Protein AF-A0A6C0GMD1-F1 (afdb_monomer_lite)

Sequence (153 aa):
MEEITQGGRPKEGLESLPPLWKENILYAYSLGASDVEIKAWIYGVRGSFSNDLWDRWIKEEREFWETISSGRMIAEAFYHKIGRENLTNPRFNHQAWYLHMKNRFSWKDKLDITTGNEPINQLTEKEVDKKINDLIRKVAAARPDSADEESPA

Structure (mmCIF, N/CA/C/O backbone):
data_AF-A0A6C0GMD1-F1
#
_entry.id   AF-A0A6C0GMD1-F1
#
loop_
_atom_site.group_PDB
_atom_site.id
_atom_site.type_symbol
_atom_site.label_atom_id
_atom_site.label_alt_id
_atom_site.label_comp_id
_atom_site.label_asym_id
_atom_site.label_entity_id
_atom_site.label_seq_id
_atom_site.pdbx_PDB_ins_code
_atom_site.Cartn_x
_atom_site.Cartn_y
_atom_site.Cartn_z
_atom_site.occupancy
_atom_site.B_iso_or_equiv
_atom_site.auth_seq_id
_atom_site.auth_comp_id
_atom_site.auth_asym_id
_atom_site.auth_atom_id
_atom_site.pdbx_PDB_model_num
ATOM 1 N N . MET A 1 1 ? -24.518 23.976 40.747 1.00 42.53 1 MET A N 1
ATOM 2 C CA . MET A 1 1 ? -24.913 23.737 39.346 1.00 42.53 1 MET A CA 1
ATOM 3 C C . MET A 1 1 ? -23.661 23.240 38.655 1.00 42.53 1 MET A C 1
ATOM 5 O O . MET A 1 1 ? -22.720 24.013 38.564 1.00 42.53 1 MET A O 1
ATOM 9 N N . GLU A 1 2 ? -23.583 21.951 38.330 1.00 42.72 2 GLU A N 1
ATOM 10 C CA . GLU A 1 2 ? -22.449 21.408 37.570 1.00 42.72 2 GLU A CA 1
ATOM 11 C C . GLU A 1 2 ? -22.620 21.782 36.095 1.00 42.72 2 GLU A C 1
ATOM 13 O O . GLU A 1 2 ? -23.657 21.500 35.493 1.00 42.72 2 GLU A O 1
ATOM 18 N N . GLU A 1 3 ? -21.616 22.456 35.533 1.00 49.47 3 GLU A N 1
ATOM 19 C CA . GLU A 1 3 ? -21.499 22.684 34.096 1.00 49.47 3 GLU A CA 1
ATOM 20 C C . GLU A 1 3 ? -21.308 21.340 33.393 1.00 49.47 3 GLU A C 1
ATOM 22 O O . GLU A 1 3 ? -20.263 20.696 33.495 1.00 49.47 3 GLU A O 1
ATOM 27 N N . ILE A 1 4 ? -22.325 20.919 32.646 1.00 50.28 4 ILE A N 1
ATOM 28 C CA . ILE A 1 4 ? -22.206 19.811 31.706 1.00 50.28 4 ILE A CA 1
ATOM 29 C C . ILE A 1 4 ? -21.402 20.351 30.524 1.00 50.28 4 ILE A C 1
ATOM 31 O O . ILE A 1 4 ? -21.950 20.973 29.613 1.00 50.28 4 ILE A O 1
ATOM 35 N N . THR A 1 5 ? -20.084 20.157 30.548 1.00 55.41 5 THR A N 1
ATOM 36 C CA . THR A 1 5 ? -19.271 20.365 29.349 1.00 55.41 5 THR A CA 1
ATOM 37 C C . THR A 1 5 ? -19.810 19.421 28.273 1.00 55.41 5 THR A C 1
ATOM 39 O O . THR A 1 5 ? -19.919 18.213 28.491 1.00 55.41 5 THR A O 1
ATOM 42 N N . GLN A 1 6 ? -20.233 19.964 27.128 1.00 50.28 6 GLN A N 1
ATOM 43 C CA . GLN A 1 6 ? -20.582 19.169 25.950 1.00 50.28 6 GLN A CA 1
ATOM 44 C C . GLN A 1 6 ? -19.310 18.441 25.494 1.00 50.28 6 GLN A C 1
ATOM 46 O O . GLN A 1 6 ? -18.527 18.952 24.695 1.00 50.28 6 GLN A O 1
ATOM 51 N N . GLY A 1 7 ? -19.056 17.270 26.073 1.00 49.44 7 GLY A N 1
ATOM 52 C CA . GLY A 1 7 ? -17.932 16.425 25.713 1.00 49.44 7 GLY A CA 1
ATOM 53 C C . GLY A 1 7 ? -18.089 15.994 24.263 1.00 49.44 7 GLY A C 1
ATOM 54 O O . GLY A 1 7 ? -19.066 15.332 23.911 1.00 49.44 7 GLY A O 1
ATOM 55 N N . GLY A 1 8 ? -17.136 16.381 23.412 1.00 61.12 8 GLY A N 1
ATOM 56 C CA . GLY A 1 8 ? -17.018 15.808 22.075 1.00 61.12 8 GLY A CA 1
ATOM 57 C C . GLY A 1 8 ? -16.978 14.280 22.161 1.00 61.12 8 GLY A C 1
ATOM 58 O O . GLY A 1 8 ? -16.516 13.725 23.162 1.00 61.12 8 GLY A O 1
ATOM 59 N N . ARG A 1 9 ? -17.489 13.596 21.127 1.00 62.97 9 ARG A N 1
ATOM 60 C CA . ARG A 1 9 ? -17.504 12.126 21.064 1.00 62.97 9 ARG A CA 1
ATOM 61 C C . ARG A 1 9 ? -16.120 11.581 21.466 1.00 62.97 9 ARG A C 1
ATOM 63 O O . ARG A 1 9 ? -15.125 12.084 20.936 1.00 62.97 9 ARG A O 1
ATOM 70 N N . PRO A 1 10 ? -16.039 10.590 22.375 1.00 75.69 10 PRO A N 1
ATOM 71 C CA . PRO A 1 10 ? -14.766 10.009 22.785 1.00 75.69 10 PRO A CA 1
ATOM 72 C C . PRO A 1 10 ? -13.923 9.606 21.573 1.00 75.69 10 PRO A C 1
ATOM 74 O O . PRO A 1 10 ? -14.465 9.117 20.577 1.00 75.69 10 PRO A O 1
ATOM 77 N N . LYS A 1 11 ? -12.602 9.816 21.649 1.00 80.12 11 LYS A N 1
ATOM 78 C CA . LYS A 1 11 ? -11.678 9.362 20.603 1.00 80.12 11 LYS A CA 1
ATOM 79 C C . LYS A 1 11 ? -11.786 7.841 20.485 1.00 80.12 11 LYS A C 1
ATOM 81 O O . LYS A 1 11 ? -11.501 7.136 21.442 1.00 80.12 11 LYS A O 1
ATOM 86 N N . GLU A 1 12 ? -12.197 7.359 19.320 1.00 83.50 12 GLU A N 1
ATOM 87 C CA . GLU A 1 12 ? -12.379 5.925 19.070 1.00 83.50 12 GLU A CA 1
ATOM 88 C C . GLU A 1 12 ? -11.032 5.241 18.817 1.00 83.50 12 GLU A C 1
ATOM 90 O O . GLU A 1 12 ? -10.289 5.658 17.926 1.00 83.50 12 GLU A O 1
ATOM 95 N N . GLY A 1 13 ? -10.703 4.193 19.557 1.00 89.31 13 GLY A N 1
ATOM 96 C CA . GLY A 1 13 ? -9.477 3.432 19.354 1.00 89.31 13 GLY A CA 1
ATOM 97 C C . GLY A 1 13 ? -9.683 2.179 18.500 1.00 89.31 13 GLY A C 1
ATOM 98 O O . GLY A 1 13 ? -10.721 1.966 17.851 1.00 89.31 13 GLY A O 1
ATOM 99 N N . LEU A 1 14 ? -8.649 1.339 18.492 1.00 93.00 14 LEU A N 1
ATOM 100 C CA . LEU A 1 14 ? -8.601 0.094 17.722 1.00 93.00 14 LEU A CA 1
ATOM 101 C C . LEU A 1 14 ? -9.546 -0.989 18.260 1.00 93.00 14 LEU A C 1
ATOM 103 O O . LEU A 1 14 ? -9.829 -1.946 17.548 1.00 93.00 14 LEU A O 1
ATOM 107 N N . GLU A 1 15 ? -10.099 -0.827 19.463 1.00 91.38 15 GLU A N 1
ATOM 108 C CA . GLU A 1 15 ? -11.121 -1.709 20.044 1.00 91.38 15 GLU A CA 1
ATOM 109 C C . GLU A 1 15 ? -12.413 -1.774 19.219 1.00 91.38 15 GLU A C 1
ATOM 111 O O . GLU A 1 15 ? -13.202 -2.704 19.360 1.00 91.38 15 GLU A O 1
ATOM 116 N N . SER A 1 16 ? -12.625 -0.791 18.340 1.00 90.06 16 SER A N 1
ATOM 117 C CA . SER A 1 16 ? -13.734 -0.777 17.384 1.00 90.06 16 SER A CA 1
ATOM 118 C C . SER A 1 16 ? -13.534 -1.720 16.190 1.00 90.06 16 SER A C 1
ATOM 120 O O . SER A 1 16 ? -14.465 -1.912 15.404 1.00 90.06 16 SER A O 1
ATOM 122 N N . LEU A 1 17 ? -12.337 -2.290 16.022 1.00 94.62 17 LEU A N 1
ATOM 123 C CA . LEU A 1 17 ? -12.040 -3.270 14.982 1.00 94.62 17 LEU A CA 1
ATOM 124 C C . LEU A 1 17 ? -12.376 -4.692 15.455 1.00 94.62 17 LEU A C 1
ATOM 126 O O . LEU A 1 17 ? -12.242 -5.005 16.639 1.00 94.62 17 LEU A O 1
ATOM 130 N N . PRO A 1 18 ? -12.790 -5.585 14.538 1.00 94.19 18 PRO A N 1
ATOM 131 C CA . PRO A 1 18 ? -13.063 -6.971 14.892 1.00 94.19 18 PRO A CA 1
ATOM 132 C C . PRO A 1 18 ? -11.792 -7.688 15.383 1.00 94.19 18 PRO A C 1
ATOM 134 O O . PRO A 1 18 ? -10.672 -7.275 15.061 1.00 94.19 18 PRO A O 1
ATOM 137 N N . PRO A 1 19 ? -11.937 -8.813 16.107 1.00 95.00 19 PRO A N 1
ATOM 138 C CA . PRO A 1 19 ? -10.812 -9.691 16.395 1.00 95.00 19 PRO A CA 1
ATOM 139 C C . PRO A 1 19 ? -10.061 -10.071 15.113 1.00 95.00 19 PRO A C 1
ATOM 141 O O . PRO A 1 19 ? -10.665 -10.217 14.049 1.00 95.00 19 PRO A O 1
ATOM 144 N N . LEU A 1 20 ? -8.746 -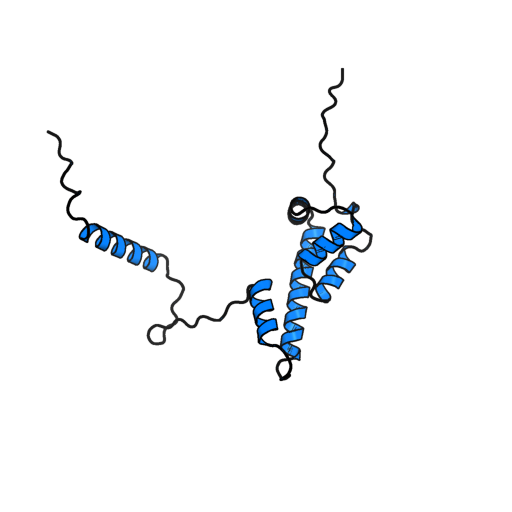10.255 15.227 1.00 95.75 20 LEU A N 1
ATOM 145 C CA . LEU A 1 20 ? -7.858 -10.611 14.113 1.00 95.75 20 LEU A CA 1
ATOM 146 C C . LEU A 1 20 ? -7.813 -9.580 12.967 1.00 95.75 20 LEU A C 1
ATOM 148 O O . LEU A 1 20 ? -7.536 -9.912 11.812 1.00 95.75 20 LEU A O 1
ATOM 152 N N . TRP A 1 21 ? -8.114 -8.308 13.249 1.00 97.56 21 TRP A N 1
ATOM 153 C CA . TRP A 1 21 ? -8.076 -7.259 12.228 1.00 97.56 21 TRP A CA 1
ATOM 154 C C . TRP A 1 21 ? -6.697 -7.130 11.571 1.00 97.56 21 TRP A C 1
ATOM 156 O O . TRP A 1 21 ? -6.630 -6.868 10.373 1.00 97.56 21 TRP A O 1
ATOM 166 N N . LYS A 1 22 ? -5.604 -7.357 12.311 1.00 98.12 22 LYS A N 1
ATOM 167 C CA . LYS A 1 22 ? -4.246 -7.282 11.760 1.00 98.12 22 LYS A CA 1
ATOM 168 C C . LYS A 1 22 ? -4.027 -8.334 10.693 1.00 98.12 22 LYS A C 1
ATOM 170 O O . LYS A 1 22 ? -3.579 -8.022 9.598 1.00 98.12 22 LYS A O 1
ATOM 175 N N . GLU A 1 23 ? -4.365 -9.573 11.015 1.00 98.25 23 GLU A N 1
ATOM 176 C CA . GLU A 1 23 ? -4.229 -10.730 10.147 1.00 98.25 23 GLU A CA 1
ATOM 177 C C . GLU A 1 23 ? -5.069 -10.536 8.888 1.00 98.25 23 GLU A C 1
ATOM 179 O O . GLU A 1 23 ? -4.575 -10.759 7.787 1.00 98.25 23 GLU A O 1
ATOM 184 N N . ASN A 1 24 ? -6.295 -10.031 9.035 1.00 98.06 24 ASN A N 1
ATOM 185 C CA . ASN A 1 24 ? -7.174 -9.730 7.907 1.00 98.06 24 ASN A CA 1
ATOM 186 C C . ASN A 1 24 ? -6.597 -8.635 6.997 1.00 98.06 24 ASN A C 1
ATOM 188 O O . ASN A 1 24 ? -6.600 -8.787 5.775 1.00 98.06 24 ASN A O 1
ATOM 192 N N . ILE A 1 25 ? -6.064 -7.555 7.576 1.00 98.44 25 ILE A N 1
ATOM 193 C CA . ILE A 1 25 ? -5.425 -6.473 6.818 1.00 98.44 25 ILE A CA 1
ATOM 194 C C . ILE A 1 25 ? -4.173 -6.982 6.095 1.00 98.44 25 ILE A C 1
ATOM 196 O O . ILE A 1 25 ? -4.025 -6.765 4.892 1.00 98.44 25 ILE A O 1
ATOM 200 N N . LEU A 1 26 ? -3.278 -7.679 6.798 1.00 98.56 26 LEU A N 1
ATOM 201 C CA . LEU A 1 26 ? -2.050 -8.222 6.213 1.00 98.56 26 LEU A CA 1
ATOM 202 C C . LEU A 1 26 ? -2.358 -9.259 5.129 1.00 98.56 26 LEU A C 1
ATOM 204 O O . LEU A 1 26 ? -1.691 -9.279 4.095 1.00 98.56 26 LEU A O 1
ATOM 208 N N . TYR A 1 27 ? -3.397 -10.074 5.321 1.00 98.50 27 TYR A N 1
ATOM 209 C CA . TYR A 1 27 ? -3.880 -11.003 4.308 1.00 98.50 27 TYR A CA 1
ATOM 210 C C . TYR A 1 27 ? -4.387 -10.266 3.067 1.00 98.50 27 TYR A C 1
ATOM 212 O O . TYR A 1 27 ? -3.962 -10.592 1.961 1.00 98.50 27 TYR A O 1
ATOM 220 N N . ALA A 1 28 ? -5.213 -9.229 3.221 1.00 98.62 28 ALA A N 1
ATOM 221 C CA . ALA A 1 28 ? -5.668 -8.426 2.089 1.00 98.62 28 ALA A CA 1
ATOM 222 C C . ALA A 1 28 ? -4.483 -7.812 1.320 1.00 98.62 28 ALA A C 1
ATOM 224 O O . ALA A 1 28 ? -4.394 -7.940 0.097 1.00 98.62 28 ALA A O 1
ATOM 225 N N . TYR A 1 29 ? -3.514 -7.223 2.025 1.00 98.69 29 TYR A N 1
ATOM 226 C CA . TYR A 1 29 ? -2.293 -6.712 1.400 1.00 98.69 29 TYR A CA 1
ATOM 227 C C . TYR A 1 29 ? -1.470 -7.808 0.704 1.00 98.69 29 TYR A C 1
ATOM 229 O O . TYR A 1 29 ? -0.895 -7.549 -0.352 1.00 98.69 29 TYR A O 1
ATOM 237 N N . SER A 1 30 ? -1.458 -9.044 1.218 1.00 98.50 30 SER A N 1
ATOM 238 C CA . SER A 1 30 ? -0.800 -10.189 0.562 1.00 98.50 30 SER A CA 1
ATOM 239 C C . SER A 1 30 ? -1.416 -10.570 -0.786 1.00 98.50 30 SER A C 1
ATOM 241 O O . SER A 1 30 ? -0.749 -11.192 -1.612 1.00 98.50 30 SER A O 1
ATOM 243 N N . LEU A 1 31 ? -2.658 -10.145 -1.031 1.00 98.25 31 LEU A N 1
ATOM 244 C CA . LEU A 1 31 ? -3.358 -10.266 -2.310 1.00 98.25 31 LEU A CA 1
ATOM 245 C C . LEU A 1 31 ? -3.204 -9.012 -3.193 1.00 98.25 31 LEU A C 1
ATOM 247 O O . LEU A 1 31 ? -3.843 -8.910 -4.237 1.00 98.25 31 LEU A O 1
ATOM 251 N N . GLY A 1 32 ? -2.379 -8.046 -2.780 1.00 97.94 32 GLY A N 1
ATOM 252 C CA . GLY A 1 32 ? -2.147 -6.797 -3.502 1.00 97.94 32 GLY A CA 1
ATOM 253 C C . GLY A 1 32 ? -3.153 -5.683 -3.200 1.00 97.94 32 GLY A C 1
ATOM 254 O O . GLY A 1 32 ? -3.180 -4.691 -3.943 1.00 97.94 32 GLY A O 1
ATOM 255 N N . ALA A 1 33 ? -3.951 -5.797 -2.131 1.00 98.38 33 ALA A N 1
ATOM 256 C CA . ALA A 1 33 ? -4.904 -4.758 -1.732 1.00 98.38 33 ALA A CA 1
ATOM 257 C C . ALA A 1 33 ? -4.203 -3.432 -1.413 1.00 98.38 33 ALA A C 1
ATOM 259 O O . ALA A 1 33 ? -3.042 -3.405 -1.010 1.00 98.38 33 ALA A O 1
ATOM 260 N N . SER A 1 34 ? -4.883 -2.319 -1.643 1.00 97.56 34 SER A N 1
ATOM 261 C CA . SER A 1 34 ? -4.442 -0.946 -1.393 1.00 97.56 34 SER A CA 1
ATOM 262 C C . SER A 1 34 ? -5.008 -0.387 -0.091 1.00 97.56 34 SER A C 1
ATOM 264 O O . SER A 1 34 ? -5.987 -0.896 0.448 1.00 97.56 34 SER A O 1
ATOM 266 N N . ASP A 1 35 ? -4.448 0.724 0.391 1.00 97.88 35 ASP A N 1
ATOM 267 C CA . ASP A 1 35 ? -4.963 1.417 1.578 1.00 97.88 35 ASP A CA 1
ATOM 268 C C . ASP A 1 35 ? -6.445 1.793 1.442 1.00 97.88 35 ASP A C 1
ATOM 270 O O . ASP A 1 35 ? -7.174 1.791 2.428 1.00 97.88 35 ASP A O 1
ATOM 274 N N . VAL A 1 36 ? -6.912 2.099 0.227 1.00 97.75 36 VAL A N 1
ATOM 275 C CA . VAL A 1 36 ? -8.325 2.409 -0.040 1.00 97.75 36 VAL A CA 1
ATOM 276 C C . VAL A 1 36 ? -9.210 1.184 0.181 1.00 97.75 36 VAL A C 1
ATOM 278 O O . VAL A 1 36 ? -10.289 1.313 0.751 1.00 97.75 36 VAL A O 1
ATOM 281 N N . GLU A 1 37 ? -8.751 -0.005 -0.205 1.00 98.31 37 GLU A N 1
ATOM 282 C CA . GLU A 1 37 ? -9.473 -1.256 0.050 1.00 98.31 37 GLU A CA 1
ATOM 283 C C . GLU A 1 37 ? -9.509 -1.577 1.545 1.00 98.31 37 GLU A C 1
ATOM 285 O O . GLU A 1 37 ? -10.554 -1.972 2.058 1.00 98.31 37 GLU A O 1
ATOM 290 N N . ILE A 1 38 ? -8.417 -1.315 2.271 1.00 98.38 38 ILE A N 1
ATOM 291 C CA . ILE A 1 38 ? -8.406 -1.444 3.732 1.00 98.38 38 ILE A CA 1
ATOM 292 C C . ILE A 1 38 ? -9.374 -0.447 4.374 1.00 98.38 38 ILE A C 1
ATOM 294 O O . ILE A 1 38 ? -10.177 -0.835 5.217 1.00 98.38 38 ILE A O 1
ATOM 298 N N . LYS A 1 39 ? -9.370 0.822 3.950 1.00 98.06 39 LYS A N 1
ATOM 299 C CA . LYS A 1 39 ? -10.336 1.834 4.410 1.00 98.06 39 LYS A CA 1
ATOM 300 C C . LYS A 1 39 ? -11.779 1.402 4.143 1.00 98.06 39 LYS A C 1
ATOM 302 O O . LYS A 1 39 ? -12.619 1.545 5.028 1.00 98.06 39 LYS A O 1
ATOM 307 N N . ALA A 1 40 ? -12.063 0.859 2.959 1.00 98.12 40 ALA A N 1
ATOM 308 C CA . ALA A 1 40 ? -13.386 0.361 2.594 1.00 98.12 40 ALA A CA 1
ATOM 309 C C . ALA A 1 40 ? -13.798 -0.851 3.443 1.00 98.12 40 ALA A C 1
ATOM 311 O O . ALA A 1 40 ? -14.942 -0.926 3.889 1.00 98.12 40 ALA A O 1
ATOM 312 N N . TRP A 1 41 ? -12.867 -1.765 3.727 1.00 97.88 41 TRP A N 1
ATOM 313 C CA . TRP A 1 41 ? -13.106 -2.886 4.633 1.00 97.88 41 TRP A CA 1
ATOM 314 C C . TRP A 1 41 ? -13.407 -2.406 6.059 1.00 97.88 41 TRP A C 1
ATOM 316 O O . TRP A 1 41 ? -14.412 -2.818 6.638 1.00 97.88 41 TRP A O 1
ATOM 326 N N . ILE A 1 42 ? -12.607 -1.474 6.594 1.00 97.12 42 ILE A N 1
ATOM 327 C CA . ILE A 1 42 ? -12.830 -0.874 7.920 1.00 97.12 42 ILE A CA 1
ATOM 328 C C . ILE A 1 42 ? -14.191 -0.165 7.967 1.00 97.12 42 ILE A C 1
ATOM 330 O O . ILE A 1 42 ? -14.947 -0.348 8.919 1.00 97.12 42 ILE A O 1
ATOM 334 N N . TYR A 1 43 ? -14.534 0.606 6.931 1.00 96.69 43 TYR A N 1
ATOM 335 C CA . TYR A 1 43 ? -15.857 1.212 6.789 1.00 96.69 43 TYR A CA 1
ATOM 336 C C . TYR A 1 43 ? -16.963 0.153 6.819 1.00 96.69 43 TYR A C 1
ATOM 338 O O . TYR A 1 43 ? -17.941 0.324 7.536 1.00 96.69 43 TYR A O 1
ATOM 346 N N . GLY A 1 44 ? -16.800 -0.955 6.093 1.00 96.00 44 GLY A N 1
ATOM 347 C CA . GLY A 1 44 ? -17.781 -2.037 6.043 1.00 96.00 44 GLY A CA 1
ATOM 348 C C . GLY A 1 44 ? -18.029 -2.692 7.402 1.00 96.00 44 GLY A C 1
ATOM 349 O O . GLY A 1 44 ? -19.179 -2.916 7.766 1.00 96.00 44 GLY A O 1
ATOM 350 N N . VAL A 1 45 ? -16.973 -2.959 8.178 1.00 94.44 45 VAL A N 1
ATOM 351 C CA . VAL A 1 45 ? -17.115 -3.598 9.500 1.00 94.44 45 VAL A CA 1
ATOM 352 C C . VAL A 1 45 ? -17.563 -2.625 10.594 1.00 94.44 45 VAL A C 1
ATOM 354 O O . VAL A 1 45 ? -18.182 -3.051 11.565 1.00 94.44 45 VAL A O 1
ATOM 357 N N . ARG A 1 46 ? -17.287 -1.322 10.446 1.00 92.81 46 ARG A N 1
ATOM 358 C CA . ARG A 1 46 ? -17.637 -0.291 11.442 1.00 92.81 46 ARG A CA 1
ATOM 359 C C . ARG A 1 46 ? -18.897 0.511 11.115 1.00 92.81 46 ARG A C 1
ATOM 361 O O . ARG A 1 46 ? -19.401 1.224 11.976 1.00 92.81 46 ARG A O 1
ATOM 368 N N . GLY A 1 47 ? -19.360 0.488 9.870 1.00 93.50 47 GLY A N 1
ATOM 369 C CA . GLY A 1 47 ? -20.418 1.353 9.337 1.00 93.50 47 GLY A CA 1
ATOM 370 C C . GLY A 1 47 ? -19.994 2.804 9.055 1.00 93.50 47 GLY A C 1
ATOM 371 O O . GLY A 1 47 ? -20.641 3.489 8.265 1.00 93.50 47 GLY A O 1
ATOM 372 N N . SER A 1 48 ? -18.908 3.294 9.661 1.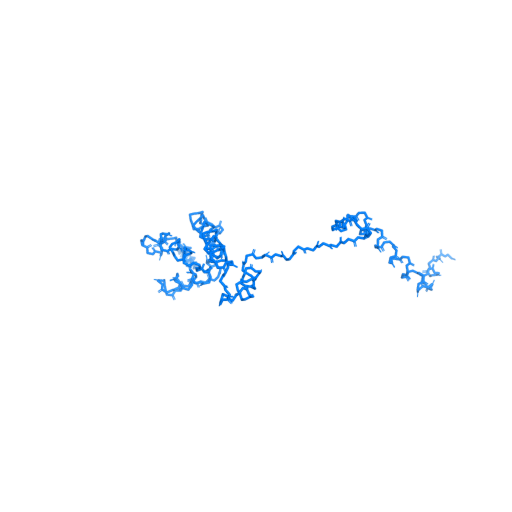00 91.56 48 SER A N 1
ATOM 373 C CA . SER A 1 48 ? -18.344 4.622 9.388 1.00 91.56 48 SER A CA 1
ATOM 374 C C . SER A 1 48 ? -16.831 4.634 9.571 1.00 91.56 48 SER A C 1
ATOM 376 O O . SER A 1 48 ? -16.321 4.063 10.536 1.00 91.56 48 SER A O 1
ATOM 378 N N . PHE A 1 49 ? -16.116 5.309 8.671 1.00 95.25 49 PHE A N 1
ATOM 379 C CA . PHE A 1 49 ? -14.669 5.479 8.753 1.00 95.25 49 PHE A CA 1
ATOM 380 C C . PHE A 1 49 ? -14.227 6.659 7.879 1.00 95.25 49 PHE A C 1
ATOM 382 O O . PHE A 1 49 ? -14.410 6.628 6.663 1.00 95.25 49 PHE A O 1
ATOM 389 N N . SER A 1 50 ? -13.699 7.719 8.494 1.00 94.00 50 SER A N 1
ATOM 390 C CA . SER A 1 50 ? -13.258 8.929 7.787 1.00 94.00 50 SER A CA 1
ATOM 391 C C . SER A 1 50 ? -11.755 8.911 7.498 1.00 94.00 50 SER A C 1
ATOM 393 O O . SER A 1 50 ? -10.990 8.196 8.149 1.00 94.00 50 SER A O 1
ATOM 395 N N . ASN A 1 51 ? -11.315 9.741 6.545 1.00 96.12 51 ASN A N 1
ATOM 396 C CA . ASN A 1 51 ? -9.884 9.954 6.304 1.00 96.12 51 ASN A CA 1
ATOM 397 C C . ASN A 1 51 ? -9.187 10.564 7.527 1.00 96.12 51 ASN A C 1
ATOM 399 O O . ASN A 1 51 ? -8.108 10.104 7.873 1.00 96.12 51 ASN A O 1
ATOM 403 N N . ASP A 1 52 ? -9.838 11.483 8.244 1.00 95.88 52 ASP A N 1
ATOM 404 C CA . ASP A 1 52 ? -9.283 12.058 9.477 1.00 95.88 52 ASP A CA 1
ATOM 405 C C . ASP A 1 52 ? -9.029 10.989 10.543 1.00 95.88 52 ASP A C 1
ATOM 407 O O . ASP A 1 52 ? -8.028 11.029 11.258 1.00 95.88 52 ASP A O 1
ATOM 411 N N . LEU A 1 53 ? -9.929 10.006 10.651 1.00 94.88 53 LEU A N 1
ATOM 412 C CA . LEU A 1 53 ? -9.774 8.906 11.592 1.00 94.88 53 LEU A CA 1
ATOM 413 C C . LEU A 1 53 ? -8.640 7.968 11.176 1.00 94.88 53 LEU A C 1
ATOM 415 O O . LEU A 1 53 ? -7.858 7.558 12.029 1.00 94.88 53 LEU A O 1
ATOM 419 N N . TRP A 1 54 ? -8.518 7.679 9.880 1.00 97.25 54 TRP A N 1
ATOM 420 C CA . TRP A 1 54 ? -7.372 6.951 9.340 1.00 97.25 54 TRP A CA 1
ATOM 421 C C . TRP A 1 54 ? -6.055 7.670 9.640 1.00 97.25 54 TRP A C 1
ATOM 423 O O . TRP A 1 54 ? -5.151 7.063 10.207 1.00 97.25 54 TRP A O 1
ATOM 433 N N . ASP A 1 55 ? -5.950 8.957 9.308 1.00 97.31 55 ASP A N 1
ATOM 434 C CA . ASP A 1 55 ? -4.729 9.743 9.503 1.00 97.31 55 ASP A CA 1
ATOM 435 C C . ASP A 1 55 ? -4.371 9.840 10.988 1.00 97.31 55 ASP A C 1
ATOM 437 O O . ASP A 1 55 ? -3.205 9.703 11.371 1.00 97.31 55 ASP A O 1
ATOM 441 N N . ARG A 1 56 ? -5.382 9.995 11.849 1.00 96.12 56 ARG A N 1
ATOM 442 C CA . ARG A 1 56 ? -5.195 9.966 13.295 1.00 96.12 56 ARG A CA 1
ATOM 443 C C . ARG A 1 56 ? -4.701 8.608 13.775 1.00 96.12 56 ARG A C 1
ATOM 445 O O . ARG A 1 56 ? -3.741 8.584 14.532 1.00 96.12 56 ARG A O 1
ATOM 452 N N . TRP A 1 57 ? -5.298 7.495 13.351 1.00 97.12 57 TRP A N 1
ATOM 453 C CA . TRP A 1 57 ? -4.831 6.160 13.743 1.00 97.12 57 TRP A CA 1
ATO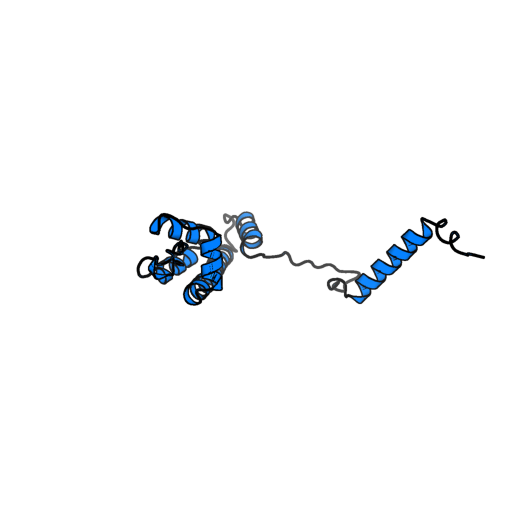M 454 C C . TRP A 1 57 ? -3.412 5.880 13.247 1.00 97.12 57 TRP A C 1
ATOM 456 O O . TRP A 1 57 ? -2.591 5.380 14.003 1.00 97.12 57 TRP A O 1
ATOM 466 N N . ILE A 1 58 ? -3.069 6.285 12.025 1.00 97.88 58 ILE A N 1
ATOM 467 C CA . ILE A 1 58 ? -1.697 6.200 11.503 1.00 97.88 58 ILE A CA 1
ATOM 468 C C . ILE A 1 58 ? -0.701 6.987 12.369 1.00 97.88 58 ILE A C 1
ATOM 470 O O . ILE A 1 58 ? 0.456 6.589 12.480 1.00 97.88 58 ILE A O 1
ATOM 474 N N . LYS A 1 59 ? -1.125 8.103 12.971 1.00 96.94 59 LYS A N 1
ATOM 475 C CA . LYS A 1 59 ? -0.267 8.974 13.786 1.00 96.94 59 LYS A CA 1
ATOM 476 C C . LYS A 1 59 ? -0.200 8.569 15.260 1.00 96.94 59 LYS A C 1
ATOM 478 O O . LYS A 1 59 ? 0.863 8.656 15.866 1.00 96.94 59 LYS A O 1
ATOM 483 N N . GLU A 1 60 ? -1.341 8.229 15.847 1.00 96.50 60 GLU A N 1
ATOM 484 C CA . GLU A 1 60 ? -1.508 8.025 17.288 1.00 96.50 60 GLU A CA 1
ATOM 485 C C . GLU A 1 60 ? -1.420 6.537 17.673 1.00 96.50 60 GLU A C 1
ATOM 487 O O . GLU A 1 60 ? -0.922 6.221 18.751 1.00 96.50 60 GLU A O 1
ATOM 492 N N . GLU A 1 61 ? -1.837 5.617 16.796 1.00 96.31 61 GLU A N 1
ATOM 493 C CA . GLU A 1 61 ? -1.954 4.188 17.103 1.00 96.31 61 GLU A CA 1
ATOM 494 C C . GLU A 1 61 ? -0.794 3.393 16.485 1.00 96.31 61 GLU A C 1
ATOM 496 O O . GLU A 1 61 ? -0.851 2.941 15.337 1.00 96.31 61 GLU A O 1
ATOM 501 N N . ARG A 1 62 ? 0.280 3.188 17.262 1.00 97.00 62 ARG A N 1
ATOM 502 C CA . ARG A 1 62 ? 1.510 2.519 16.787 1.00 97.00 62 ARG A CA 1
ATOM 503 C C . ARG A 1 62 ? 1.246 1.160 16.142 1.00 97.00 62 ARG A C 1
ATOM 505 O O . ARG A 1 62 ? 1.811 0.849 15.101 1.00 97.00 62 ARG A O 1
ATOM 512 N N . GLU A 1 63 ? 0.374 0.367 16.745 1.00 97.50 63 GLU A N 1
ATOM 513 C CA . GLU A 1 63 ? 0.037 -0.973 16.269 1.00 97.50 63 GLU A CA 1
ATOM 514 C C . GLU A 1 63 ? -0.663 -0.950 14.897 1.00 97.50 63 GLU A C 1
ATOM 516 O O . GLU A 1 63 ? -0.387 -1.784 14.028 1.00 97.50 63 GLU A O 1
ATOM 521 N N . PHE A 1 64 ? -1.533 0.037 14.673 1.00 97.88 64 PHE A N 1
ATOM 522 C CA . PHE A 1 64 ? -2.175 0.260 13.381 1.00 97.88 64 PHE A CA 1
ATOM 523 C C . PHE A 1 64 ? -1.156 0.699 12.335 1.00 97.88 64 PHE A C 1
ATOM 525 O O . PHE A 1 64 ? -1.092 0.115 11.254 1.00 97.88 64 PHE A O 1
ATOM 532 N N . TRP A 1 65 ? -0.304 1.666 12.679 1.00 98.19 65 TRP A N 1
ATOM 533 C CA . TRP A 1 65 ? 0.765 2.125 11.799 1.00 98.19 65 TRP A CA 1
ATOM 534 C C . TRP A 1 65 ? 1.716 0.993 11.384 1.00 98.19 65 TRP A C 1
ATOM 536 O O . TRP A 1 65 ? 1.964 0.826 10.190 1.00 98.19 65 TRP A O 1
ATOM 546 N N . GLU A 1 66 ? 2.201 0.183 12.332 1.00 98.50 66 GLU A N 1
ATOM 547 C CA . GLU A 1 66 ? 3.090 -0.957 12.056 1.00 98.50 66 GLU A CA 1
ATOM 548 C C . GLU A 1 66 ? 2.417 -1.966 11.109 1.00 98.50 66 GLU A C 1
ATOM 550 O O . GLU A 1 66 ? 3.046 -2.455 10.164 1.00 98.50 66 GLU A O 1
ATOM 555 N N . THR A 1 67 ? 1.120 -2.222 11.307 1.00 98.56 67 THR A N 1
ATOM 556 C CA . THR A 1 67 ? 0.331 -3.135 10.467 1.00 98.56 67 THR A CA 1
ATOM 557 C C . THR A 1 67 ? 0.168 -2.599 9.044 1.00 98.56 67 THR A C 1
ATOM 559 O O . THR A 1 67 ? 0.445 -3.319 8.085 1.00 98.56 67 THR A O 1
ATOM 562 N N . ILE A 1 68 ? -0.228 -1.332 8.877 1.00 98.50 68 ILE A N 1
ATOM 563 C CA . ILE A 1 68 ? -0.387 -0.707 7.554 1.00 98.50 68 ILE A CA 1
ATOM 564 C C . ILE A 1 68 ? 0.961 -0.580 6.836 1.00 98.50 68 ILE A C 1
ATOM 566 O O . ILE A 1 68 ? 1.053 -0.857 5.642 1.00 98.50 68 ILE A O 1
ATOM 570 N N . SER A 1 69 ? 2.023 -0.208 7.553 1.00 98.38 69 SER A N 1
ATOM 571 C CA . SER A 1 69 ? 3.379 -0.107 7.004 1.00 98.38 69 SER A CA 1
ATOM 572 C C . SER A 1 69 ? 3.871 -1.460 6.477 1.00 98.38 69 SER A C 1
ATOM 574 O O . SER A 1 69 ? 4.274 -1.572 5.317 1.00 98.38 69 SER A O 1
ATOM 576 N N . SER A 1 70 ? 3.732 -2.515 7.287 1.00 98.44 70 SER A N 1
ATOM 577 C CA . SER A 1 70 ? 4.066 -3.887 6.883 1.00 98.44 70 SER A CA 1
ATOM 578 C C . SER A 1 70 ? 3.204 -4.354 5.709 1.00 98.44 70 SER A C 1
ATOM 580 O O . SER A 1 70 ? 3.705 -4.955 4.761 1.00 98.44 70 SER A O 1
ATOM 582 N N . GLY A 1 71 ? 1.912 -4.025 5.734 1.00 98.50 71 GLY A N 1
ATOM 583 C CA . GLY A 1 71 ? 0.969 -4.316 4.664 1.00 98.50 71 GLY A CA 1
ATOM 584 C C . GLY A 1 71 ? 1.369 -3.702 3.322 1.00 98.50 71 GLY A C 1
ATOM 585 O O . GLY A 1 71 ? 1.434 -4.404 2.316 1.00 98.50 71 GLY A O 1
ATOM 586 N N . ARG A 1 72 ? 1.728 -2.414 3.293 1.00 98.44 72 ARG A N 1
ATOM 587 C CA . ARG A 1 72 ? 2.192 -1.736 2.070 1.00 98.44 72 ARG A CA 1
ATOM 588 C C . ARG A 1 72 ? 3.415 -2.425 1.459 1.00 98.44 72 ARG A C 1
ATOM 590 O O . ARG A 1 72 ? 3.423 -2.668 0.254 1.00 98.44 72 ARG A O 1
ATOM 597 N N . MET A 1 73 ? 4.390 -2.801 2.290 1.00 98.31 73 MET A N 1
ATOM 598 C CA . MET A 1 73 ? 5.569 -3.562 1.859 1.00 98.31 73 MET A CA 1
ATOM 599 C C . MET A 1 73 ? 5.184 -4.931 1.271 1.00 98.31 73 MET A C 1
ATOM 601 O O . MET A 1 73 ? 5.686 -5.321 0.217 1.00 98.31 73 MET A O 1
ATOM 605 N N . ILE A 1 74 ? 4.273 -5.661 1.922 1.00 98.62 74 ILE A N 1
ATOM 606 C CA . ILE A 1 74 ? 3.776 -6.962 1.444 1.00 98.62 74 ILE A CA 1
ATOM 607 C C . ILE A 1 74 ? 3.068 -6.819 0.089 1.00 98.62 74 ILE A C 1
ATOM 609 O O . ILE A 1 74 ? 3.285 -7.625 -0.817 1.00 98.62 74 ILE A O 1
ATOM 613 N N . ALA A 1 75 ? 2.245 -5.785 -0.070 1.00 98.56 75 ALA A N 1
ATOM 614 C CA . ALA A 1 75 ? 1.533 -5.529 -1.314 1.00 98.56 75 ALA A CA 1
ATOM 615 C C . ALA A 1 75 ? 2.486 -5.188 -2.456 1.00 98.56 75 ALA A C 1
ATOM 617 O O . ALA A 1 75 ? 2.326 -5.701 -3.560 1.00 98.56 75 ALA A O 1
ATOM 618 N N . GLU A 1 76 ? 3.505 -4.370 -2.200 1.00 98.44 76 GLU A N 1
ATOM 619 C CA . GLU A 1 76 ? 4.558 -4.109 -3.179 1.00 98.44 76 GLU A CA 1
ATOM 620 C C . GLU A 1 76 ? 5.244 -5.417 -3.602 1.00 98.44 76 GLU A C 1
ATOM 622 O O . GLU A 1 76 ? 5.314 -5.722 -4.796 1.00 98.44 76 GLU A O 1
ATOM 627 N N . ALA A 1 77 ? 5.632 -6.266 -2.643 1.00 98.44 77 ALA A N 1
ATOM 628 C CA . ALA A 1 77 ? 6.223 -7.573 -2.929 1.00 98.44 77 ALA A CA 1
ATOM 629 C C . ALA A 1 77 ? 5.313 -8.468 -3.798 1.00 98.44 77 ALA A C 1
ATOM 631 O O . ALA A 1 77 ? 5.805 -9.165 -4.692 1.00 98.44 77 ALA A O 1
ATOM 632 N N . PHE A 1 78 ? 3.992 -8.421 -3.596 1.00 98.50 78 PHE A N 1
ATOM 633 C CA . PHE A 1 78 ? 3.021 -9.128 -4.434 1.00 98.50 78 PHE A CA 1
ATOM 634 C C . PHE A 1 78 ? 3.075 -8.669 -5.901 1.00 98.50 78 PHE A C 1
ATOM 636 O O . PHE A 1 78 ? 3.199 -9.502 -6.804 1.00 98.50 78 PHE A O 1
ATOM 643 N N . TYR A 1 79 ? 3.067 -7.360 -6.170 1.00 98.19 79 TYR A N 1
ATOM 644 C CA . TYR A 1 79 ? 3.148 -6.868 -7.551 1.00 98.19 79 TYR A CA 1
ATOM 645 C C . TYR A 1 79 ? 4.526 -7.087 -8.184 1.00 98.19 79 TYR A C 1
ATOM 647 O O . TYR A 1 79 ? 4.609 -7.368 -9.384 1.00 98.19 79 TYR A O 1
ATOM 655 N N . HIS A 1 80 ? 5.603 -7.039 -7.396 1.00 98.00 80 HIS A N 1
ATOM 656 C CA . HIS A 1 80 ? 6.932 -7.459 -7.848 1.00 98.00 80 HIS A CA 1
ATOM 657 C C . HIS A 1 80 ? 6.948 -8.931 -8.272 1.00 98.00 80 HIS A C 1
ATOM 659 O O . HIS A 1 80 ? 7.518 -9.271 -9.311 1.00 98.00 80 HIS A O 1
ATOM 665 N N . LYS A 1 81 ? 6.309 -9.811 -7.491 1.00 98.19 81 LYS A N 1
ATOM 666 C CA . LYS A 1 81 ? 6.186 -11.235 -7.817 1.00 98.19 81 LYS A CA 1
ATOM 667 C C . LYS A 1 81 ? 5.462 -11.431 -9.149 1.00 98.19 81 LYS A C 1
ATOM 669 O O . LYS A 1 81 ? 5.988 -12.150 -9.995 1.00 98.19 81 LYS A O 1
ATOM 674 N N . ILE A 1 82 ? 4.332 -10.749 -9.360 1.00 97.62 82 ILE A N 1
ATOM 675 C CA . ILE A 1 82 ? 3.580 -10.801 -10.625 1.00 97.62 82 ILE A CA 1
ATOM 676 C C . ILE A 1 82 ? 4.477 -10.443 -11.813 1.00 97.62 82 ILE A C 1
ATOM 678 O O . ILE A 1 82 ? 4.521 -11.197 -12.784 1.00 97.62 82 ILE A O 1
ATOM 682 N N . GLY A 1 83 ? 5.209 -9.329 -11.732 1.00 96.88 83 GLY A N 1
ATOM 683 C CA . GLY A 1 83 ? 6.111 -8.907 -12.806 1.00 96.88 83 GLY A CA 1
ATOM 684 C C . GLY A 1 83 ? 7.218 -9.928 -13.069 1.00 96.88 83 GLY A C 1
ATOM 685 O O . GLY A 1 83 ? 7.399 -10.369 -14.202 1.00 96.88 83 GLY A O 1
ATOM 686 N N . ARG A 1 84 ? 7.913 -10.368 -12.009 1.00 97.25 84 ARG A N 1
ATOM 687 C CA . ARG A 1 84 ? 9.015 -11.341 -12.094 1.00 97.25 84 ARG A CA 1
ATOM 688 C C . ARG A 1 84 ? 8.577 -12.670 -12.709 1.00 97.25 84 ARG A C 1
ATOM 690 O O . ARG A 1 84 ? 9.293 -13.220 -13.539 1.00 97.25 84 ARG A O 1
ATOM 697 N N . GLU A 1 85 ? 7.422 -13.193 -12.311 1.00 97.81 85 GLU A N 1
ATOM 698 C CA . GLU A 1 85 ? 6.925 -14.492 -12.783 1.00 97.81 85 GLU A CA 1
ATOM 699 C C . GLU A 1 85 ? 6.385 -14.442 -14.219 1.00 97.81 85 GLU A C 1
ATOM 701 O O . GLU A 1 85 ? 6.277 -15.481 -14.865 1.00 97.81 85 GLU A O 1
ATOM 706 N N . ASN A 1 86 ? 6.104 -13.249 -14.751 1.00 97.69 86 ASN A N 1
ATOM 707 C CA . ASN A 1 86 ? 5.578 -13.063 -16.103 1.00 97.69 86 ASN A CA 1
ATOM 708 C C . ASN A 1 86 ? 6.593 -12.479 -17.100 1.00 97.69 86 ASN A C 1
ATOM 710 O O . ASN A 1 86 ? 6.210 -12.142 -18.220 1.00 97.69 86 ASN A O 1
ATOM 714 N N . LEU A 1 87 ? 7.883 -12.400 -16.751 1.00 93.69 87 LEU A N 1
ATOM 715 C CA . LEU A 1 87 ? 8.926 -11.821 -17.616 1.00 93.69 87 LEU A CA 1
ATOM 716 C C . LEU A 1 87 ? 8.987 -12.446 -19.017 1.00 93.69 87 LEU A C 1
ATOM 718 O O . LEU A 1 87 ? 9.206 -11.742 -19.997 1.00 93.69 87 LEU A O 1
ATOM 722 N N . THR A 1 88 ? 8.777 -13.757 -19.124 1.00 95.06 88 THR A N 1
ATOM 723 C CA . THR A 1 88 ? 8.809 -14.493 -20.398 1.00 95.06 88 THR A CA 1
ATOM 724 C C . THR A 1 88 ? 7.419 -14.734 -20.985 1.00 95.06 88 THR A C 1
ATOM 726 O O . THR A 1 88 ? 7.301 -15.383 -22.022 1.00 95.06 88 THR A O 1
ATOM 729 N N . ASN A 1 89 ? 6.358 -14.232 -20.342 1.00 96.56 89 ASN A N 1
ATOM 730 C CA . ASN A 1 89 ? 4.985 -14.433 -20.783 1.00 96.56 89 ASN A CA 1
ATOM 731 C C . ASN A 1 89 ? 4.598 -13.368 -21.831 1.00 96.56 89 ASN A C 1
ATOM 733 O O . ASN A 1 89 ? 4.383 -12.207 -21.468 1.00 96.56 89 ASN A O 1
ATOM 737 N N . PRO A 1 90 ? 4.432 -13.735 -23.118 1.00 93.62 90 PRO A N 1
ATOM 738 C CA . PRO A 1 90 ? 4.091 -12.778 -24.170 1.00 93.62 90 PRO A CA 1
ATOM 739 C C . PRO A 1 90 ? 2.653 -12.250 -24.068 1.00 93.62 90 PRO A C 1
ATOM 741 O O . PRO A 1 90 ? 2.319 -11.262 -24.712 1.00 93.62 90 PRO A O 1
ATOM 744 N N . ARG A 1 91 ? 1.783 -12.901 -23.282 1.00 96.50 91 ARG A N 1
ATOM 745 C CA . ARG A 1 91 ? 0.391 -12.473 -23.066 1.00 96.50 91 ARG A CA 1
ATOM 746 C C . ARG A 1 91 ? 0.226 -11.562 -21.851 1.00 96.50 91 ARG A C 1
ATOM 748 O O . ARG A 1 91 ? -0.876 -11.076 -21.610 1.00 96.50 91 ARG A O 1
ATOM 755 N N . PHE A 1 92 ? 1.278 -11.361 -21.062 1.00 97.38 92 PHE A N 1
ATOM 756 C CA . PHE A 1 92 ? 1.205 -10.498 -19.894 1.00 97.38 92 PHE A CA 1
ATOM 757 C C . PHE A 1 92 ? 1.184 -9.026 -20.312 1.00 97.38 92 PHE A C 1
ATOM 759 O O . PHE A 1 92 ? 1.968 -8.588 -21.153 1.00 97.38 92 PHE A O 1
ATOM 766 N N . ASN A 1 93 ? 0.287 -8.244 -19.711 1.00 96.44 93 ASN A N 1
ATOM 767 C CA . ASN A 1 93 ? 0.197 -6.814 -19.980 1.00 96.44 93 ASN A CA 1
ATOM 768 C C . ASN A 1 93 ? 1.253 -6.049 -19.166 1.00 96.44 93 ASN A C 1
ATOM 770 O O . ASN A 1 93 ? 0.952 -5.423 -18.147 1.00 96.44 93 ASN A O 1
ATOM 774 N N . HIS A 1 94 ? 2.501 -6.112 -19.640 1.00 94.44 94 HIS A N 1
ATOM 775 C CA . HIS A 1 94 ? 3.655 -5.438 -19.036 1.00 94.44 94 HIS A CA 1
ATOM 776 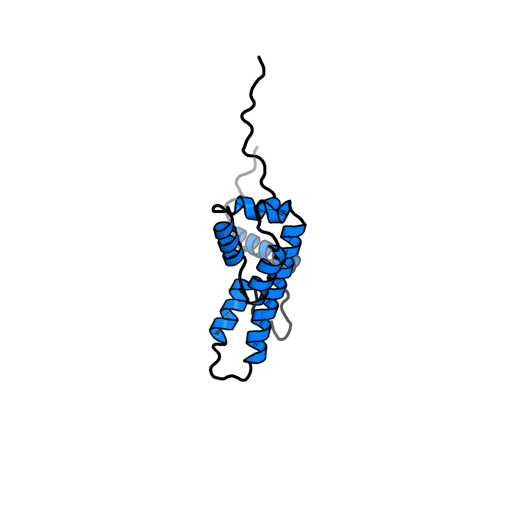C C . HIS A 1 94 ? 3.428 -3.933 -18.876 1.00 94.44 94 HIS A C 1
ATOM 778 O O . HIS A 1 94 ? 3.831 -3.364 -17.869 1.00 94.44 94 HIS A O 1
ATOM 784 N N . GLN A 1 95 ? 2.739 -3.290 -19.825 1.00 95.06 95 GLN A N 1
ATOM 785 C CA . GLN A 1 95 ? 2.485 -1.849 -19.788 1.00 95.06 95 GLN A CA 1
ATOM 786 C C . GLN A 1 95 ? 1.524 -1.460 -18.659 1.00 95.06 95 GLN A C 1
ATOM 788 O O . GLN A 1 95 ? 1.804 -0.519 -17.918 1.00 95.06 95 GLN A O 1
ATOM 793 N N . ALA A 1 96 ? 0.411 -2.181 -18.500 1.00 96.44 96 ALA A N 1
ATOM 794 C CA . ALA A 1 96 ? -0.542 -1.918 -17.423 1.00 96.44 96 ALA A CA 1
ATOM 795 C C . ALA A 1 96 ? 0.077 -2.191 -16.046 1.00 96.44 96 ALA A C 1
ATOM 797 O O . ALA A 1 96 ? -0.072 -1.375 -15.137 1.00 96.44 96 ALA A O 1
ATOM 798 N N . TRP A 1 97 ? 0.816 -3.297 -15.908 1.00 97.19 97 TRP A N 1
ATOM 799 C CA . TRP A 1 97 ? 1.575 -3.586 -14.692 1.00 97.19 97 TRP A CA 1
ATOM 800 C C . TRP A 1 97 ? 2.595 -2.482 -14.395 1.00 97.19 97 TRP A C 1
ATOM 802 O O . TRP A 1 97 ? 2.616 -1.955 -13.289 1.00 97.19 97 TRP A O 1
ATOM 812 N N . TYR A 1 98 ? 3.375 -2.055 -15.389 1.00 95.69 98 TYR A N 1
ATOM 813 C CA . TYR A 1 98 ? 4.370 -0.998 -15.224 1.00 95.69 98 TYR A CA 1
ATOM 814 C C . TYR A 1 98 ? 3.748 0.338 -14.797 1.00 95.69 98 TYR A C 1
ATOM 816 O O . TYR A 1 98 ? 4.223 0.974 -13.857 1.00 95.69 98 TYR A O 1
ATOM 824 N N . LEU A 1 99 ? 2.642 0.745 -15.430 1.00 96.19 99 LEU A N 1
ATOM 825 C CA . LEU A 1 99 ? 1.885 1.937 -15.034 1.00 96.19 99 LEU A CA 1
ATOM 826 C C . LEU A 1 99 ? 1.348 1.822 -13.605 1.00 96.19 99 LEU A C 1
ATOM 828 O O . LEU A 1 99 ? 1.398 2.796 -12.855 1.00 96.19 99 LEU A O 1
ATOM 832 N N . HIS A 1 100 ? 0.881 0.636 -13.208 1.00 96.31 100 HIS A N 1
ATOM 833 C CA . HIS A 1 100 ? 0.486 0.378 -11.828 1.00 96.31 100 HIS A CA 1
ATOM 834 C C . HIS A 1 100 ? 1.665 0.584 -10.870 1.00 96.31 100 HIS A C 1
ATOM 836 O O . HIS A 1 100 ? 1.515 1.297 -9.879 1.00 96.31 100 HIS A O 1
ATOM 842 N N . MET A 1 101 ? 2.848 0.048 -11.193 1.00 97.25 101 MET A N 1
ATOM 843 C CA . MET A 1 101 ? 4.048 0.221 -10.368 1.00 97.25 101 MET A CA 1
ATOM 844 C C . MET A 1 101 ? 4.456 1.694 -10.230 1.00 97.25 101 MET A C 1
ATOM 846 O O . MET A 1 101 ? 4.728 2.157 -9.122 1.00 97.25 101 MET A O 1
ATOM 850 N N . LYS A 1 102 ? 4.432 2.460 -11.328 1.00 95.25 102 LYS A N 1
ATOM 851 C CA . LYS A 1 102 ? 4.735 3.902 -11.314 1.00 95.25 102 L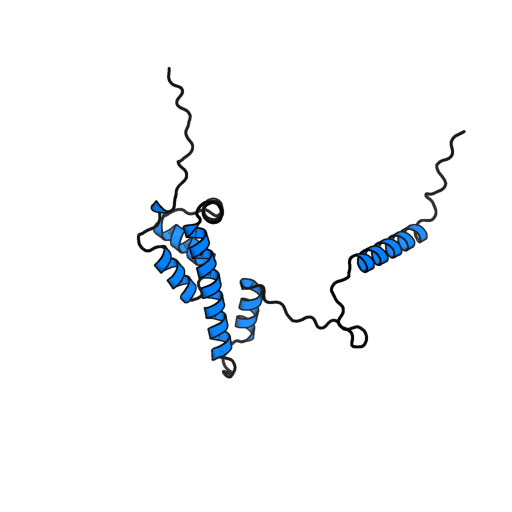YS A CA 1
ATOM 852 C C . LYS A 1 102 ? 3.750 4.695 -10.461 1.00 95.25 102 LYS A C 1
ATOM 854 O O . LYS A 1 102 ? 4.169 5.494 -9.630 1.00 95.25 102 LYS A O 1
ATOM 859 N N . ASN A 1 103 ? 2.452 4.460 -10.642 1.00 95.06 103 ASN A N 1
ATOM 860 C CA . ASN A 1 103 ? 1.417 5.238 -9.963 1.00 95.06 103 ASN A CA 1
ATOM 861 C C . ASN A 1 103 ? 1.302 4.889 -8.478 1.00 95.06 103 ASN A C 1
ATOM 863 O O . ASN A 1 103 ? 1.035 5.764 -7.660 1.00 95.06 103 ASN A O 1
ATOM 867 N N . ARG A 1 104 ? 1.476 3.612 -8.129 1.00 94.44 104 ARG A N 1
ATOM 868 C CA . ARG A 1 104 ? 1.218 3.119 -6.775 1.00 94.44 104 ARG A CA 1
ATOM 869 C C . ARG A 1 104 ? 2.460 3.080 -5.897 1.00 94.44 104 ARG A C 1
ATOM 871 O O . ARG A 1 104 ? 2.381 3.448 -4.731 1.00 94.44 104 ARG A O 1
ATOM 878 N N . PHE A 1 105 ? 3.590 2.647 -6.448 1.00 95.12 105 PHE A N 1
ATOM 879 C CA . PHE A 1 105 ? 4.845 2.473 -5.709 1.00 95.12 105 PHE A CA 1
ATOM 880 C C . PHE A 1 105 ? 5.889 3.522 -6.090 1.00 95.12 105 PHE A C 1
ATOM 882 O O . PHE A 1 105 ? 7.062 3.398 -5.754 1.00 95.12 105 PHE A O 1
ATOM 889 N N . SER A 1 106 ? 5.466 4.583 -6.786 1.00 93.56 106 SER A N 1
ATOM 890 C CA . SER A 1 106 ? 6.327 5.705 -7.170 1.00 93.56 106 SER A CA 1
ATOM 891 C C . SER A 1 106 ? 7.579 5.280 -7.943 1.00 93.56 106 SER A C 1
ATOM 893 O O . SER A 1 106 ? 8.612 5.950 -7.859 1.00 93.56 106 SER A O 1
ATOM 895 N N . TRP A 1 107 ? 7.505 4.183 -8.709 1.00 93.69 107 TRP A N 1
ATOM 896 C CA . TRP A 1 107 ? 8.586 3.811 -9.617 1.00 93.69 107 TRP A CA 1
ATOM 897 C C . TRP A 1 107 ? 8.835 4.937 -10.618 1.00 93.69 107 TRP A C 1
ATOM 899 O O . TRP A 1 107 ? 7.908 5.547 -11.159 1.00 93.69 107 TRP A O 1
ATOM 909 N N . LYS A 1 108 ? 10.112 5.209 -10.869 1.00 89.94 108 LYS A N 1
ATOM 910 C CA . LYS A 1 108 ? 10.555 6.240 -11.802 1.00 89.94 108 LYS A CA 1
ATOM 911 C C . LYS A 1 108 ? 11.412 5.596 -12.871 1.00 89.94 108 LYS A C 1
ATOM 913 O O . LYS A 1 108 ? 12.210 4.708 -12.578 1.00 89.94 108 LYS A O 1
ATOM 918 N N . ASP A 1 109 ? 11.250 6.077 -14.098 1.00 86.50 109 ASP A N 1
ATOM 919 C CA . ASP A 1 109 ? 12.178 5.737 -15.165 1.00 86.50 109 ASP A CA 1
ATOM 920 C C . ASP A 1 109 ? 13.574 6.225 -14.776 1.00 86.50 109 ASP A C 1
ATOM 922 O O . ASP A 1 109 ? 13.740 7.315 -14.213 1.00 86.50 109 ASP A O 1
ATOM 926 N N . LYS A 1 110 ? 14.587 5.425 -15.097 1.00 82.94 110 LYS A N 1
ATOM 927 C CA . LYS A 1 110 ? 15.966 5.883 -15.004 1.00 82.94 110 LYS A CA 1
ATOM 928 C C . LYS A 1 110 ? 16.163 6.991 -16.041 1.00 82.94 110 LYS A C 1
ATOM 930 O O . LYS A 1 110 ? 16.002 6.757 -17.235 1.00 82.94 110 LYS A O 1
ATOM 935 N N . LEU A 1 111 ? 16.497 8.192 -15.582 1.00 75.94 111 LEU A N 1
ATOM 936 C CA . LEU A 1 111 ? 16.873 9.299 -16.454 1.00 75.94 111 LEU A CA 1
ATOM 937 C C . LEU A 1 111 ? 18.393 9.290 -16.619 1.00 75.94 111 LEU A C 1
ATOM 939 O O . LEU A 1 111 ? 19.113 9.711 -15.720 1.00 75.94 111 LEU A O 1
ATOM 943 N N . ASP A 1 112 ? 18.876 8.827 -17.770 1.00 65.44 112 ASP A N 1
ATOM 944 C CA . ASP A 1 112 ? 20.281 8.978 -18.160 1.00 65.44 112 ASP A CA 1
ATOM 945 C C . ASP A 1 112 ? 20.450 10.310 -18.912 1.00 65.44 112 ASP A C 1
ATOM 947 O O . ASP A 1 112 ? 20.557 10.354 -20.137 1.00 65.44 112 ASP A O 1
ATOM 951 N N . ILE A 1 113 ? 20.417 11.430 -18.179 1.00 60.00 113 ILE A N 1
ATOM 952 C CA . ILE A 1 113 ? 20.726 12.745 -18.755 1.00 60.00 113 ILE A CA 1
ATOM 953 C C . ILE A 1 113 ? 22.249 12.870 -18.809 1.00 60.00 113 ILE A C 1
ATOM 955 O O . ILE A 1 113 ? 22.900 13.031 -17.778 1.00 60.00 113 ILE A O 1
ATOM 959 N N . THR A 1 114 ? 22.821 12.778 -20.008 1.00 57.72 114 THR A N 1
ATOM 960 C CA . THR A 1 114 ? 24.262 12.955 -20.226 1.00 57.72 114 THR A CA 1
ATOM 961 C C . THR A 1 114 ? 24.535 14.251 -20.982 1.00 57.72 114 THR A C 1
ATOM 963 O O . THR A 1 114 ? 23.803 14.606 -21.905 1.00 57.72 114 THR A O 1
ATOM 966 N N . THR A 1 115 ? 25.603 14.961 -20.611 1.00 47.31 115 THR A N 1
ATOM 967 C CA . THR A 1 115 ? 26.246 15.938 -21.506 1.00 47.31 115 THR A CA 1
ATOM 968 C C . THR A 1 115 ? 27.608 15.369 -21.863 1.00 47.31 115 THR A C 1
ATOM 970 O O . THR A 1 115 ? 28.476 15.286 -21.004 1.00 47.31 115 THR A O 1
ATOM 973 N N . GLY A 1 116 ? 27.789 14.911 -23.105 1.00 53.38 116 GLY A N 1
ATOM 974 C CA . GLY A 1 116 ? 29.090 14.418 -23.572 1.00 53.38 116 GLY A CA 1
ATOM 975 C C . GLY A 1 116 ? 29.662 13.240 -22.767 1.00 53.38 116 GLY A C 1
ATOM 976 O O . GLY A 1 116 ? 30.849 13.250 -22.469 1.00 53.38 116 GLY A O 1
ATOM 977 N N . ASN A 1 117 ? 28.837 12.235 -22.441 1.00 56.41 117 ASN A N 1
ATOM 978 C CA . ASN A 1 117 ? 29.167 11.016 -21.670 1.00 56.41 117 ASN A CA 1
ATOM 979 C C . ASN A 1 117 ? 29.316 11.152 -20.144 1.00 56.41 117 ASN A C 1
ATOM 981 O O . ASN A 1 117 ? 29.526 10.134 -19.485 1.00 56.41 117 ASN A O 1
ATOM 985 N N . GLU A 1 118 ? 29.133 12.334 -19.557 1.00 52.56 118 GLU A N 1
ATOM 986 C CA . GLU A 1 118 ? 29.104 12.483 -18.095 1.00 52.56 118 GLU A CA 1
ATOM 987 C C . GLU A 1 118 ? 27.656 12.572 -17.571 1.00 52.56 118 GLU A C 1
ATOM 989 O O . GLU A 1 118 ? 26.847 13.314 -18.147 1.00 52.56 118 GLU A O 1
ATOM 994 N N . PRO A 1 119 ? 27.286 11.811 -16.517 1.00 54.72 119 PRO A N 1
ATOM 995 C CA . PRO A 1 119 ? 25.952 11.877 -15.928 1.00 54.72 119 PRO A CA 1
ATOM 996 C C . PRO A 1 119 ? 25.729 13.238 -15.256 1.00 54.72 119 PRO A C 1
ATOM 998 O O . PRO A 1 119 ? 26.470 13.629 -14.354 1.00 54.72 119 PRO A O 1
ATOM 1001 N N . ILE A 1 120 ? 24.683 13.952 -15.675 1.00 54.34 120 ILE A N 1
ATOM 1002 C CA . ILE A 1 120 ? 24.279 15.216 -15.055 1.00 54.34 120 ILE A CA 1
ATOM 1003 C C . ILE A 1 120 ? 23.576 14.884 -13.741 1.00 54.34 120 ILE A C 1
ATOM 1005 O O . ILE A 1 120 ? 22.440 14.405 -13.731 1.00 54.34 120 ILE A O 1
ATOM 1009 N N . ASN A 1 121 ? 24.248 15.137 -12.620 1.00 55.56 121 ASN A N 1
ATOM 1010 C CA . ASN A 1 121 ? 23.583 15.134 -11.326 1.00 55.56 121 ASN A CA 1
ATOM 1011 C C . ASN A 1 121 ? 22.567 16.287 -11.283 1.00 55.56 121 ASN A C 1
ATOM 1013 O O . ASN A 1 121 ? 22.771 17.327 -11.912 1.00 55.56 121 ASN A O 1
ATOM 1017 N N . GLN A 1 122 ? 21.463 16.099 -10.560 1.00 58.78 122 GLN A N 1
ATOM 1018 C CA . GLN A 1 122 ? 20.475 17.157 -10.327 1.00 58.78 122 GLN A CA 1
ATOM 1019 C C . GLN A 1 122 ? 21.217 18.416 -9.865 1.00 58.78 122 GLN A C 1
ATOM 1021 O O . GLN A 1 122 ? 22.061 18.306 -8.976 1.00 58.78 122 GLN A O 1
ATOM 1026 N N . LEU A 1 123 ? 20.952 19.552 -10.530 1.00 61.00 123 LEU A N 1
ATOM 1027 C CA . LEU A 1 123 ? 21.724 20.794 -10.401 1.00 61.00 123 LEU A CA 1
ATOM 1028 C C . LEU A 1 123 ? 22.144 21.021 -8.950 1.00 61.00 123 LEU A C 1
ATOM 1030 O O . LEU A 1 123 ? 21.300 21.121 -8.058 1.00 61.00 123 LEU A O 1
ATOM 1034 N N . THR A 1 124 ? 23.449 21.095 -8.728 1.00 67.62 124 THR A N 1
ATOM 1035 C CA . THR A 1 124 ? 23.989 21.471 -7.427 1.00 67.62 124 THR A CA 1
ATOM 1036 C C . THR A 1 124 ? 23.533 22.890 -7.085 1.00 67.62 124 THR A C 1
ATOM 1038 O O . THR A 1 124 ? 23.272 23.703 -7.973 1.00 67.62 124 THR A O 1
ATOM 1041 N N . GLU A 1 125 ? 23.455 23.215 -5.796 1.00 67.19 125 GLU A N 1
ATOM 1042 C CA . GLU A 1 125 ? 23.041 24.540 -5.302 1.00 67.19 125 GLU A CA 1
ATOM 1043 C C . GLU A 1 125 ? 23.791 25.683 -6.018 1.00 67.19 125 GLU A C 1
ATOM 1045 O O . GLU A 1 125 ? 23.188 26.633 -6.511 1.00 67.19 125 GLU A O 1
ATOM 1050 N N . LYS A 1 126 ? 25.093 25.490 -6.264 1.00 72.75 126 LYS A N 1
ATOM 1051 C CA . LYS A 1 126 ? 25.952 26.429 -7.005 1.00 72.75 126 LYS A CA 1
ATOM 1052 C C . LYS A 1 126 ? 25.537 26.641 -8.466 1.00 72.75 126 LYS A C 1
ATOM 1054 O O . LYS A 1 126 ? 25.727 27.725 -9.016 1.00 72.75 126 LYS A O 1
ATOM 1059 N N . GLU A 1 127 ? 25.011 25.614 -9.128 1.00 74.62 127 GLU A N 1
ATOM 1060 C CA . GLU A 1 127 ? 24.549 25.701 -10.518 1.00 74.62 127 GLU A CA 1
ATOM 1061 C C . GLU A 1 127 ? 23.174 26.365 -10.620 1.00 74.62 127 GLU A C 1
ATOM 1063 O O . GLU A 1 127 ? 22.897 27.058 -11.605 1.00 74.62 127 GLU A O 1
ATOM 1068 N N . VAL A 1 128 ? 22.336 26.198 -9.593 1.00 73.56 128 VAL A N 1
ATOM 1069 C CA . VAL A 1 128 ? 21.083 26.944 -9.437 1.00 73.56 128 VAL A CA 1
ATOM 1070 C C . VAL A 1 128 ? 21.385 28.428 -9.223 1.00 73.56 128 VAL A C 1
ATOM 1072 O O . VAL A 1 128 ? 20.868 29.261 -9.970 1.00 73.56 128 VAL A O 1
ATOM 1075 N N . ASP A 1 129 ? 22.306 28.759 -8.317 1.00 81.81 129 ASP A N 1
ATOM 1076 C CA . ASP A 1 129 ? 22.718 30.141 -8.037 1.00 81.81 129 ASP A CA 1
ATOM 1077 C C . ASP A 1 129 ? 23.295 30.839 -9.268 1.00 81.81 129 ASP A C 1
ATOM 1079 O O . ASP A 1 129 ? 22.990 32.000 -9.557 1.00 81.81 129 ASP A O 1
ATOM 1083 N N . LYS A 1 130 ? 24.114 30.128 -10.046 1.00 83.12 130 LYS A N 1
ATOM 1084 C CA . LYS A 1 130 ? 24.670 30.665 -11.290 1.00 83.12 130 LYS A CA 1
ATOM 1085 C C . LYS A 1 130 ? 23.566 31.005 -12.293 1.00 83.12 130 LYS A C 1
ATOM 1087 O O . LYS A 1 130 ? 23.579 32.092 -12.868 1.00 83.12 130 LYS A O 1
ATOM 1092 N N . LYS A 1 131 ? 22.582 30.115 -12.469 1.00 81.62 131 LYS A N 1
ATOM 1093 C CA . LYS A 1 131 ? 21.443 30.350 -13.372 1.00 81.62 131 LYS A CA 1
ATOM 1094 C C . LYS A 1 131 ? 20.559 31.506 -12.910 1.00 81.62 131 LYS A C 1
ATOM 1096 O O . LYS A 1 131 ? 20.117 32.285 -13.753 1.00 81.62 131 LYS A O 1
ATOM 1101 N N . ILE A 1 132 ? 20.326 31.636 -11.603 1.00 84.44 132 ILE A N 1
ATOM 1102 C CA . ILE A 1 132 ? 19.595 32.770 -11.021 1.00 84.44 132 ILE A CA 1
ATOM 1103 C C . ILE A 1 132 ? 20.321 34.081 -11.347 1.00 84.44 132 ILE A C 1
ATOM 1105 O O . ILE A 1 132 ? 19.706 35.006 -11.876 1.00 84.44 132 ILE A O 1
ATOM 1109 N N . ASN A 1 133 ? 21.635 34.144 -11.130 1.00 86.81 133 ASN A N 1
ATOM 1110 C CA . ASN A 1 133 ? 22.431 35.342 -11.406 1.00 86.81 133 ASN A CA 1
ATOM 1111 C C . ASN A 1 133 ? 22.467 35.717 -12.896 1.00 86.81 133 ASN A C 1
ATOM 1113 O O . ASN A 1 133 ? 22.365 36.895 -13.244 1.00 86.81 133 ASN A O 1
ATOM 1117 N N . ASP A 1 134 ? 22.563 34.732 -13.789 1.00 87.62 134 ASP A N 1
ATOM 1118 C CA . ASP A 1 134 ? 22.525 34.974 -15.234 1.00 87.62 134 ASP A CA 1
ATOM 1119 C C . ASP A 1 134 ? 21.151 35.493 -15.695 1.00 87.62 134 ASP A C 1
ATOM 1121 O O . ASP A 1 134 ? 21.074 36.352 -16.577 1.00 87.62 134 ASP A O 1
ATOM 1125 N N . LEU A 1 135 ? 20.061 35.017 -15.083 1.00 84.94 135 LEU A N 1
ATOM 1126 C CA . LEU A 1 135 ? 18.711 35.526 -15.333 1.00 84.94 135 LEU A CA 1
ATOM 1127 C C . LEU A 1 135 ? 18.532 36.952 -14.807 1.00 84.94 135 LEU A C 1
ATOM 1129 O O . LEU A 1 135 ? 18.012 37.790 -15.539 1.00 84.94 135 LEU A O 1
ATOM 1133 N N . ILE A 1 136 ? 19.018 37.253 -13.599 1.00 88.50 136 ILE A N 1
ATOM 1134 C CA . ILE A 1 136 ? 19.001 38.613 -13.036 1.00 88.50 136 ILE A CA 1
ATOM 1135 C C . ILE A 1 136 ? 19.722 39.584 -13.976 1.00 88.50 136 ILE A C 1
ATOM 1137 O O . ILE A 1 136 ? 19.182 40.638 -14.306 1.00 88.50 136 ILE A O 1
ATOM 1141 N N . ARG A 1 137 ? 20.899 39.207 -14.490 1.00 86.19 137 ARG A N 1
ATOM 1142 C CA . ARG A 1 137 ? 21.654 40.028 -15.452 1.00 86.19 137 ARG A CA 1
ATOM 1143 C C . ARG A 1 137 ? 20.904 40.245 -16.761 1.00 86.19 137 ARG A C 1
ATOM 1145 O O . ARG A 1 137 ? 20.907 41.355 -17.280 1.00 86.19 137 ARG A O 1
ATOM 1152 N N . LYS A 1 138 ? 20.248 39.210 -17.294 1.00 83.50 138 LYS A N 1
ATOM 1153 C CA . LYS A 1 138 ? 19.441 39.330 -18.519 1.00 83.50 138 LYS A CA 1
ATOM 1154 C C . LYS A 1 138 ? 18.225 40.232 -18.325 1.00 83.50 138 LYS A C 1
ATOM 1156 O O . LYS A 1 138 ? 17.910 41.005 -19.221 1.00 83.50 138 LYS A O 1
ATOM 1161 N N . VAL A 1 139 ? 17.563 40.149 -17.172 1.00 80.88 139 VAL A N 1
ATOM 1162 C CA . VAL A 1 139 ? 16.420 41.011 -16.838 1.00 80.88 139 VAL A CA 1
ATOM 1163 C C . VAL A 1 139 ? 16.868 42.461 -16.646 1.00 80.88 139 VAL A C 1
ATOM 1165 O O . VAL A 1 139 ? 16.221 43.354 -17.184 1.00 80.88 139 VAL A O 1
ATOM 1168 N N . ALA A 1 140 ? 17.996 42.695 -15.967 1.00 81.06 140 ALA A N 1
ATOM 1169 C CA . ALA A 1 140 ? 18.584 44.026 -15.814 1.00 81.06 140 ALA A CA 1
ATOM 1170 C C . ALA A 1 140 ? 18.990 44.636 -17.168 1.00 81.06 140 ALA A C 1
ATOM 1172 O O . ALA A 1 140 ? 18.675 45.784 -17.453 1.00 81.06 140 ALA A O 1
ATOM 1173 N N . ALA A 1 141 ? 19.603 43.847 -18.056 1.00 77.62 141 ALA A N 1
ATOM 1174 C CA . ALA A 1 141 ? 19.948 44.294 -19.407 1.00 77.62 141 ALA A CA 1
ATOM 1175 C C . ALA A 1 141 ? 18.717 44.575 -20.293 1.00 77.62 141 ALA A C 1
ATOM 1177 O O . ALA A 1 141 ? 18.810 45.339 -21.248 1.00 77.62 141 ALA A O 1
ATOM 1178 N N . ALA A 1 142 ? 17.566 43.966 -19.988 1.00 75.88 142 ALA A N 1
ATOM 1179 C CA . ALA A 1 142 ? 16.312 44.165 -20.712 1.00 75.88 142 ALA A CA 1
ATOM 1180 C C . ALA A 1 142 ? 15.459 45.337 -20.178 1.00 75.88 142 ALA A C 1
ATOM 1182 O O . ALA A 1 142 ? 14.425 45.644 -20.772 1.00 75.88 142 ALA A O 1
ATOM 1183 N N . ARG A 1 143 ? 15.861 45.987 -19.074 1.00 67.31 143 ARG A N 1
ATOM 1184 C CA . ARG A 1 143 ? 15.208 47.178 -18.500 1.00 67.31 143 ARG A CA 1
ATOM 1185 C C . ARG A 1 143 ? 16.262 48.202 -18.045 1.00 67.31 143 ARG A C 1
ATOM 1187 O O . ARG A 1 143 ? 16.591 48.226 -16.863 1.00 67.31 143 ARG A O 1
ATOM 1194 N N . PRO A 1 144 ? 16.800 49.030 -18.955 1.00 59.34 144 PRO A N 1
ATOM 1195 C CA . PRO A 1 144 ? 17.837 49.999 -18.598 1.00 59.34 144 PRO A CA 1
ATOM 1196 C C . PRO A 1 144 ? 17.341 51.186 -17.740 1.00 59.34 144 PRO A C 1
ATOM 1198 O O . PRO A 1 144 ? 18.141 51.752 -17.004 1.00 59.34 144 PRO A O 1
ATOM 1201 N N . ASP A 1 145 ? 16.045 51.526 -17.754 1.00 59.97 145 ASP A N 1
ATOM 1202 C CA . ASP A 1 145 ? 15.551 52.837 -17.278 1.00 59.97 145 ASP A CA 1
ATOM 1203 C C . ASP A 1 145 ? 14.912 52.854 -15.870 1.00 59.97 145 ASP A C 1
ATOM 1205 O O . ASP A 1 145 ? 13.866 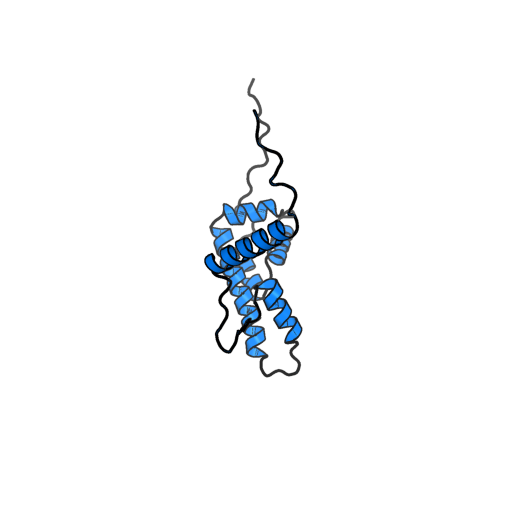53.465 -15.669 1.00 59.97 145 ASP A O 1
ATOM 1209 N N . SER A 1 146 ? 15.488 52.196 -14.860 1.00 55.44 146 SER A N 1
ATOM 1210 C CA . SER A 1 146 ? 15.002 52.370 -13.469 1.00 55.44 146 SER A CA 1
ATOM 1211 C C . SER A 1 146 ? 16.093 52.644 -12.435 1.00 55.44 146 SER A C 1
ATOM 1213 O O . SER A 1 146 ? 15.859 52.433 -11.248 1.00 55.44 146 SER A O 1
ATOM 1215 N N . ALA A 1 147 ? 17.285 53.064 -12.866 1.00 53.69 147 ALA A N 1
ATOM 1216 C CA . ALA A 1 147 ? 18.404 53.355 -11.964 1.00 53.69 147 ALA A CA 1
ATOM 1217 C C . ALA A 1 147 ? 18.640 54.857 -11.701 1.00 53.69 147 ALA A C 1
ATOM 1219 O O . ALA A 1 147 ? 19.456 55.171 -10.842 1.00 53.69 147 ALA A O 1
ATOM 1220 N N . ASP A 1 148 ? 17.920 55.766 -12.371 1.00 50.69 148 ASP A N 1
ATOM 1221 C CA . ASP A 1 148 ? 18.201 57.215 -12.309 1.00 50.69 148 ASP A CA 1
ATOM 1222 C C . ASP A 1 148 ? 17.179 58.051 -11.509 1.00 50.69 148 ASP A C 1
ATOM 1224 O O . ASP A 1 148 ? 17.251 59.278 -11.511 1.00 50.69 148 ASP A O 1
ATOM 1228 N N . GLU A 1 149 ? 16.259 57.432 -10.764 1.00 51.09 149 GLU A N 1
ATOM 1229 C CA . GLU A 1 149 ? 15.376 58.152 -9.830 1.00 51.09 149 GLU A CA 1
ATOM 1230 C C . GLU A 1 149 ? 15.723 57.836 -8.372 1.00 51.09 149 GLU A C 1
ATOM 1232 O O . GLU A 1 149 ? 14.931 57.237 -7.660 1.00 51.09 149 GLU A O 1
ATOM 1237 N N . GLU A 1 150 ? 16.912 58.236 -7.916 1.00 51.25 150 GLU A N 1
ATOM 1238 C CA . GLU A 1 150 ? 17.134 58.589 -6.506 1.00 51.25 150 GLU A CA 1
ATOM 1239 C C . GLU A 1 150 ? 18.461 59.352 -6.337 1.00 51.25 150 GLU A C 1
ATOM 1241 O O . GLU A 1 150 ? 19.535 58.776 -6.183 1.00 51.25 150 GLU A O 1
ATOM 1246 N N . SER A 1 151 ? 18.389 60.686 -6.330 1.00 35.66 151 SER A N 1
ATOM 1247 C CA . SER A 1 151 ? 19.380 61.512 -5.634 1.00 35.66 151 SER A CA 1
ATOM 1248 C C . SER A 1 151 ? 18.699 62.781 -5.105 1.00 35.66 151 SER A C 1
ATOM 1250 O O . SER A 1 151 ? 18.356 63.656 -5.901 1.00 35.66 151 SER A O 1
ATOM 1252 N N . PRO A 1 152 ? 18.462 62.899 -3.785 1.00 52.56 152 PRO A N 1
ATOM 1253 C CA . PRO A 1 152 ? 17.897 64.100 -3.188 1.00 52.56 152 PRO A CA 1
ATOM 1254 C C . PRO A 1 152 ? 19.009 65.060 -2.743 1.00 52.56 152 PRO A C 1
ATOM 1256 O O . PRO A 1 152 ? 19.849 64.687 -1.923 1.00 52.56 152 PRO A O 1
ATOM 1259 N N . ALA A 1 153 ? 18.979 66.292 -3.254 1.00 44.59 153 ALA A N 1
ATOM 1260 C CA . ALA A 1 153 ? 19.358 67.535 -2.565 1.00 44.59 153 ALA A CA 1
ATOM 1261 C C . ALA A 1 153 ? 19.048 68.741 -3.462 1.00 44.59 153 ALA A C 1
ATOM 1263 O O . ALA A 1 153 ? 19.589 68.785 -4.590 1.00 44.59 153 ALA A O 1
#

Foldseek 3Di:
DDDPDPDDDPLDDPVLPDPPLLVVLLVCLLVLDDPVVNQVVSCVSNVDDDPVSVVCCCVPPVVSVVSVVNSLVSNLVNLVCVCVVCVVPPPDPPVVSVVCCCVRVVDDDDDQDDDPPDGDDDDDPVNVVVVVVVVVVVVCVVDVPDPPPDDDD

Secondary structure (DSSP, 8-state):
------PPPPPP-GGGSPTTHHHHHHHHHHTT--HHHHHHHHHHHHS---HHHHHHHHHH-HHHHHHHHHHHHHHHHHHHHHHHHTTT-TTS-HHHHHHHHHHHH--------EETTEE--S--HHHHHHHHHHHHHHHHHT--TTSSS----

pLDDT: mean 84.92, std 17.55, range [35.66, 98.69]

Radius of gyration: 27.68 Å; chains: 1; bounding box: 54×82×64 Å

Organism: NCBI:txid2704465